Protein AF-A0A971ZY62-F1 (afdb_monomer)

Mean predicted aligned error: 6.5 Å

Secondary structure (DSSP, 8-state):
-EETTEE--------SS---EEEEEE-TT-EEEE-TTS-EEE-SS-EEEEEETTBSSPSEEEETT--EEE-------S-----

Sequence (83 aa):
MDYKDGCVLGRTMDYEVPLKYNVLYLPRNYNFCYDLTGKPLYTRYKILGVCFNNKDPLKDGVNEHGLVGITNAFSCPWKLQDR

Structure (mmCIF, N/CA/C/O backbone):
data_AF-A0A971ZY62-F1
#
_entry.id   AF-A0A971ZY62-F1
#
loop_
_atom_site.group_PDB
_atom_site.id
_atom_site.type_symbol
_atom_site.label_atom_id
_atom_site.label_alt_id
_atom_site.label_comp_id
_atom_site.label_asym_id
_atom_site.label_entity_id
_atom_site.label_seq_id
_atom_site.pdbx_PDB_ins_code
_atom_site.Cartn_x
_atom_site.Cartn_y
_atom_site.Cartn_z
_atom_site.occupancy
_atom_site.B_iso_or_equiv
_atom_site.auth_seq_id
_atom_site.auth_comp_id
_atom_site.auth_asym_id
_atom_site.auth_atom_id
_atom_site.pdbx_PDB_model_num
ATOM 1 N N . MET A 1 1 ? 0.695 1.746 -20.405 1.00 58.00 1 MET A N 1
ATOM 2 C CA . MET A 1 1 ? 0.673 0.689 -21.437 1.00 58.00 1 MET A CA 1
ATOM 3 C C . MET A 1 1 ? -0.508 -0.190 -21.111 1.00 58.00 1 MET A C 1
ATOM 5 O O . MET A 1 1 ? -0.529 -0.747 -20.018 1.00 58.00 1 MET A O 1
ATOM 9 N N . ASP A 1 2 ? -1.472 -0.265 -22.019 1.00 65.19 2 ASP A N 1
ATOM 10 C CA . ASP A 1 2 ? -2.620 -1.150 -21.862 1.00 65.19 2 ASP A CA 1
ATOM 11 C C . ASP A 1 2 ? -2.282 -2.479 -22.531 1.00 65.19 2 ASP A C 1
ATOM 13 O O . ASP A 1 2 ? -1.999 -2.535 -23.729 1.00 65.19 2 ASP A O 1
ATOM 17 N N . TYR A 1 3 ? -2.228 -3.537 -21.730 1.00 79.56 3 TYR A N 1
ATOM 18 C CA . TYR A 1 3 ? -2.042 -4.901 -22.202 1.00 79.56 3 TYR A CA 1
ATOM 19 C C . TYR A 1 3 ? -3.419 -5.519 -22.444 1.00 79.56 3 TYR A C 1
ATOM 21 O O . TYR A 1 3 ? -4.404 -5.137 -21.812 1.00 79.56 3 TYR A O 1
ATOM 29 N N . LYS A 1 4 ? -3.498 -6.510 -23.339 1.00 79.25 4 LYS A N 1
ATOM 30 C CA . LYS A 1 4 ? -4.754 -7.236 -23.604 1.00 79.25 4 LYS A CA 1
ATOM 31 C C . LYS A 1 4 ? -5.385 -7.824 -22.336 1.00 79.25 4 LYS A C 1
ATOM 33 O O . LYS A 1 4 ? -6.604 -7.920 -22.268 1.00 79.25 4 LYS A O 1
ATOM 38 N N . ASP A 1 5 ? -4.558 -8.147 -21.345 1.00 84.12 5 ASP A N 1
ATOM 39 C CA . ASP A 1 5 ? -4.970 -8.788 -20.097 1.00 84.12 5 ASP A CA 1
ATOM 40 C C . ASP A 1 5 ? -5.075 -7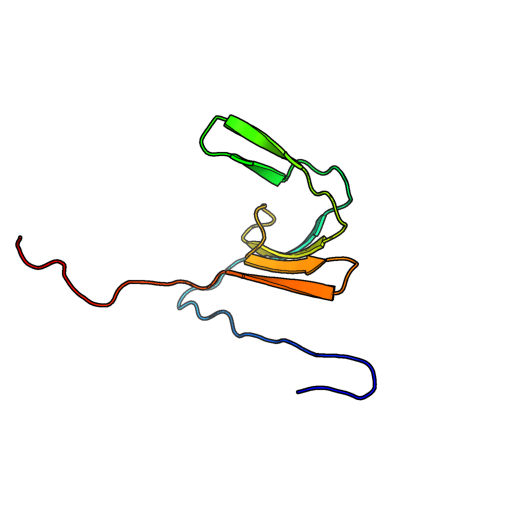.808 -18.910 1.00 84.12 5 ASP A C 1
ATOM 42 O O . ASP A 1 5 ? -5.359 -8.225 -17.788 1.00 84.12 5 ASP A O 1
ATOM 46 N N . GLY A 1 6 ? -4.852 -6.503 -19.128 1.00 83.69 6 GLY A N 1
ATOM 47 C CA . GLY A 1 6 ? -4.985 -5.473 -18.095 1.00 83.69 6 GLY A CA 1
ATOM 48 C C . GLY A 1 6 ? -3.999 -4.310 -18.220 1.00 83.69 6 GLY A C 1
ATOM 49 O O . GLY A 1 6 ? -3.230 -4.196 -19.171 1.00 83.69 6 GLY A O 1
ATOM 50 N N . CYS A 1 7 ? -3.999 -3.429 -17.225 1.00 88.44 7 CYS A N 1
ATOM 51 C CA . CYS A 1 7 ? -3.110 -2.269 -17.177 1.00 88.44 7 CYS A CA 1
ATOM 52 C C . CYS A 1 7 ? -2.008 -2.508 -16.143 1.00 88.44 7 CYS A C 1
ATOM 54 O O . CYS A 1 7 ? -2.290 -2.888 -15.007 1.00 88.44 7 CYS A O 1
ATOM 56 N N . VAL A 1 8 ? -0.755 -2.241 -16.516 1.00 88.25 8 VAL A N 1
ATOM 57 C CA . VAL A 1 8 ? 0.364 -2.242 -15.565 1.00 88.25 8 VAL A CA 1
ATOM 58 C C . VAL A 1 8 ? 0.749 -0.807 -15.267 1.00 88.25 8 VAL A C 1
ATOM 60 O O . VAL A 1 8 ? 1.019 -0.020 -16.179 1.00 88.25 8 VAL A O 1
ATOM 63 N N . LEU A 1 9 ? 0.817 -0.493 -13.978 1.00 89.81 9 LEU A N 1
ATOM 64 C CA . LEU A 1 9 ? 1.375 0.749 -13.485 1.00 89.81 9 LEU A CA 1
ATOM 65 C C . LEU A 1 9 ? 2.587 0.428 -12.614 1.00 89.81 9 LEU A C 1
ATOM 67 O O . LEU A 1 9 ? 2.497 -0.344 -11.663 1.00 89.81 9 LEU A O 1
ATOM 71 N N . GLY A 1 10 ? 3.722 1.018 -12.969 1.00 88.69 10 GLY A N 1
ATOM 72 C CA . GLY A 1 10 ? 4.967 0.919 -12.223 1.00 88.69 10 GLY A CA 1
ATOM 73 C C . GLY A 1 10 ? 5.494 2.309 -11.907 1.00 88.69 10 GLY A C 1
ATOM 74 O O . GLY A 1 10 ? 5.184 3.277 -12.602 1.00 88.69 10 GLY A O 1
ATOM 75 N N . ARG A 1 11 ? 6.292 2.401 -10.848 1.00 91.69 11 ARG A N 1
ATOM 76 C CA . ARG A 1 11 ? 6.987 3.623 -10.455 1.00 91.69 11 ARG A CA 1
ATOM 77 C C . ARG A 1 11 ? 8.310 3.273 -9.788 1.00 91.69 11 ARG A C 1
ATOM 79 O O . ARG A 1 11 ? 8.421 2.217 -9.168 1.00 91.69 11 ARG A O 1
ATOM 86 N N . THR A 1 12 ? 9.292 4.156 -9.897 1.00 92.75 12 THR A N 1
ATOM 87 C CA . THR A 1 12 ? 10.503 4.089 -9.076 1.00 92.75 12 THR 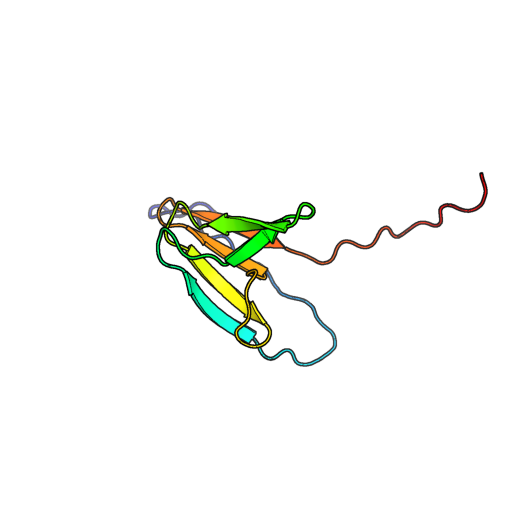A CA 1
ATOM 88 C C . THR A 1 12 ? 10.274 4.830 -7.768 1.00 92.75 12 THR A C 1
ATOM 90 O O . THR A 1 12 ? 9.425 5.719 -7.658 1.00 92.75 12 THR A O 1
ATOM 93 N N . MET A 1 13 ? 11.004 4.414 -6.742 1.00 92.00 13 MET A N 1
ATOM 94 C CA . MET A 1 13 ? 10.992 5.058 -5.444 1.00 92.00 13 MET A CA 1
ATOM 95 C C . MET A 1 13 ? 12.389 5.603 -5.182 1.00 92.00 13 MET A C 1
ATOM 97 O O . MET A 1 13 ? 13.274 4.879 -4.731 1.00 92.00 13 MET A O 1
ATOM 101 N N . ASP A 1 14 ? 12.566 6.880 -5.492 1.00 91.62 14 ASP A N 1
ATOM 102 C CA . ASP A 1 14 ? 13.884 7.500 -5.513 1.00 91.62 14 ASP A CA 1
ATOM 103 C C . ASP A 1 14 ? 14.222 8.062 -4.124 1.00 91.62 14 ASP A C 1
ATOM 105 O O . ASP A 1 14 ? 13.604 9.017 -3.652 1.00 91.62 14 ASP A O 1
ATOM 109 N N . TYR A 1 15 ? 15.189 7.432 -3.453 1.00 89.88 15 TYR A N 1
ATOM 110 C CA . TYR A 1 15 ? 15.761 7.874 -2.181 1.00 89.88 15 TYR A CA 1
ATOM 111 C C . TYR A 1 15 ? 17.279 7.700 -2.207 1.00 89.88 15 TYR A C 1
ATOM 113 O O . TYR A 1 15 ? 17.791 6.703 -2.709 1.00 89.88 15 TYR A O 1
ATOM 121 N N . GLU A 1 16 ? 17.997 8.649 -1.610 1.00 91.81 16 GLU A N 1
ATOM 122 C CA . GLU A 1 16 ? 19.467 8.636 -1.541 1.00 91.81 16 GLU A CA 1
ATOM 123 C C . GLU A 1 16 ? 20.017 7.681 -0.469 1.00 91.81 16 GLU A C 1
ATOM 125 O O . GLU A 1 16 ? 21.213 7.402 -0.423 1.00 91.81 16 GLU A O 1
ATOM 130 N N . VAL A 1 17 ? 19.146 7.173 0.405 1.00 91.56 17 VAL A N 1
ATOM 131 C CA . VAL A 1 17 ? 19.501 6.302 1.529 1.00 91.56 17 VAL A CA 1
ATOM 132 C C . VAL A 1 17 ? 18.790 4.956 1.419 1.00 91.56 17 VAL A C 1
ATOM 134 O O . VAL A 1 17 ? 17.658 4.897 0.928 1.00 91.56 17 VAL A O 1
ATOM 137 N N . PRO A 1 18 ? 19.401 3.861 1.909 1.00 91.44 18 PRO A N 1
ATOM 138 C CA . PRO A 1 18 ? 18.738 2.569 1.942 1.00 91.44 18 PRO A CA 1
ATOM 139 C C . PRO A 1 18 ? 17.506 2.629 2.848 1.00 91.44 18 PRO A C 1
ATOM 141 O O . PRO A 1 18 ? 17.575 3.043 4.006 1.00 91.44 18 PRO A O 1
ATOM 144 N N . LEU A 1 19 ? 16.375 2.166 2.323 1.00 90.44 19 LEU A N 1
ATOM 145 C CA . LEU A 1 19 ? 15.126 2.057 3.064 1.00 90.44 19 LEU A CA 1
ATOM 146 C C . LEU A 1 19 ? 14.801 0.591 3.329 1.00 90.44 19 LEU A C 1
ATOM 148 O O . LEU A 1 19 ? 14.857 -0.247 2.432 1.00 90.44 19 LEU A O 1
ATOM 152 N N . LYS A 1 20 ? 14.401 0.280 4.564 1.00 95.06 20 LYS A N 1
ATOM 153 C CA . LYS A 1 20 ? 13.828 -1.026 4.891 1.00 95.06 20 LYS A CA 1
ATOM 154 C C . LYS A 1 20 ? 12.380 -1.050 4.416 1.00 95.06 20 LYS A C 1
ATOM 156 O O . LYS A 1 20 ? 11.496 -0.572 5.126 1.00 95.06 20 LYS A O 1
ATOM 161 N N . TYR A 1 21 ? 12.149 -1.580 3.222 1.00 94.12 21 TYR A N 1
ATOM 162 C CA . TYR A 1 21 ? 10.814 -1.737 2.657 1.00 94.12 21 TYR A CA 1
ATOM 163 C C . TYR A 1 21 ? 10.391 -3.204 2.620 1.00 94.12 21 TYR A C 1
ATOM 165 O O . TYR A 1 21 ? 11.217 -4.114 2.556 1.00 94.12 21 TYR A O 1
ATOM 173 N N . ASN A 1 22 ? 9.085 -3.430 2.670 1.00 95.69 22 ASN A N 1
ATOM 174 C CA . ASN A 1 22 ? 8.478 -4.738 2.472 1.00 95.69 22 ASN A CA 1
ATOM 175 C C . ASN A 1 22 ? 7.049 -4.574 1.959 1.00 95.69 22 ASN A C 1
ATOM 177 O O . ASN A 1 22 ? 6.466 -3.492 2.047 1.00 95.69 22 ASN A O 1
ATOM 181 N N . VAL A 1 23 ? 6.483 -5.658 1.441 1.00 96.25 23 VAL A N 1
ATOM 182 C CA . VAL A 1 23 ? 5.081 -5.695 1.023 1.00 96.25 23 VAL A CA 1
ATOM 183 C C . V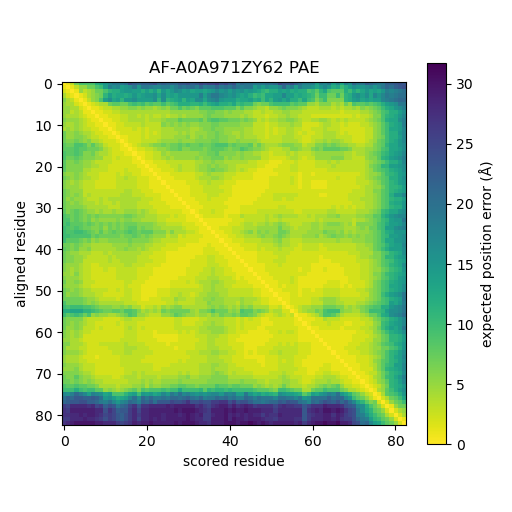AL A 1 23 ? 4.213 -6.083 2.217 1.00 96.25 23 VAL A C 1
ATOM 185 O O . VAL A 1 23 ? 4.555 -7.001 2.965 1.00 96.25 23 VAL A O 1
ATOM 188 N N . LEU A 1 24 ? 3.094 -5.384 2.390 1.00 95.94 24 LEU A N 1
ATOM 189 C CA . LEU A 1 24 ? 2.056 -5.702 3.364 1.00 95.94 24 LEU A CA 1
ATOM 190 C C . LEU A 1 24 ? 0.739 -5.998 2.661 1.00 95.94 24 LEU A C 1
ATOM 192 O O . LEU A 1 24 ? 0.353 -5.309 1.716 1.00 95.94 24 LEU A O 1
ATOM 196 N N . TYR A 1 25 ? 0.037 -7.001 3.178 1.00 95.88 25 TYR A N 1
ATOM 197 C CA . TYR A 1 25 ? -1.351 -7.282 2.849 1.00 95.88 25 TYR A CA 1
ATOM 198 C C . TYR A 1 25 ? -2.246 -6.771 3.977 1.00 95.88 25 TYR A C 1
ATOM 200 O O . TYR A 1 25 ? -2.081 -7.167 5.130 1.00 95.88 25 TYR A O 1
ATOM 208 N N . LEU A 1 26 ? -3.206 -5.916 3.636 1.00 96.06 26 LEU A N 1
ATOM 209 C CA . LEU A 1 26 ? -4.212 -5.400 4.554 1.00 96.06 26 LEU A CA 1
ATOM 210 C C . LEU A 1 26 ? -5.560 -6.066 4.228 1.00 96.06 26 LEU A C 1
ATOM 212 O O . LEU A 1 26 ? -6.098 -5.843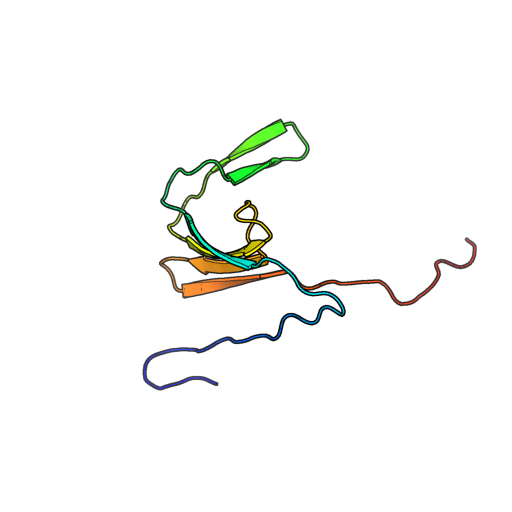 3.135 1.00 96.06 26 LEU A O 1
ATOM 216 N N . PRO A 1 27 ? -6.129 -6.886 5.133 1.00 97.00 27 PRO A N 1
ATOM 217 C CA . PRO A 1 27 ? -7.460 -7.454 4.937 1.00 97.00 27 PRO A CA 1
ATOM 218 C C . PRO A 1 27 ? -8.536 -6.365 5.053 1.00 97.00 27 PRO A C 1
ATOM 220 O O . PRO A 1 27 ? -8.247 -5.243 5.466 1.00 97.00 27 PRO A O 1
ATOM 223 N N . ARG A 1 28 ? -9.792 -6.684 4.707 1.00 97.69 28 ARG A N 1
ATOM 224 C CA . ARG A 1 28 ? -10.930 -5.781 4.971 1.00 97.69 28 ARG A CA 1
ATOM 225 C C . ARG A 1 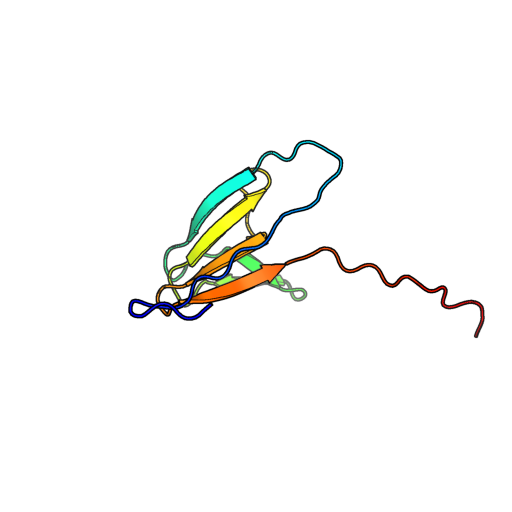28 ? -11.109 -5.573 6.478 1.00 97.69 28 ARG A C 1
ATOM 227 O O . ARG A 1 28 ? -10.844 -6.485 7.256 1.00 97.69 28 ARG A O 1
ATOM 234 N N . ASN A 1 29 ? -11.622 -4.407 6.864 1.00 97.50 29 ASN A N 1
ATOM 235 C CA . ASN A 1 29 ? -11.864 -3.986 8.247 1.00 97.50 29 ASN A CA 1
ATOM 236 C C . ASN A 1 29 ? -10.599 -3.954 9.129 1.00 97.50 29 ASN A C 1
ATOM 238 O O . ASN A 1 29 ? -10.687 -4.099 10.346 1.00 97.50 29 ASN A O 1
ATOM 242 N N . TYR A 1 30 ? -9.423 -3.747 8.536 1.00 95.81 30 TYR A N 1
ATOM 243 C CA . TYR A 1 30 ? -8.169 -3.536 9.258 1.00 95.81 30 TYR A CA 1
ATOM 244 C C . TYR A 1 30 ? -8.012 -2.057 9.626 1.00 95.81 30 TYR A C 1
ATOM 246 O O . TYR A 1 30 ? -8.158 -1.197 8.757 1.00 95.81 30 TYR A O 1
ATOM 254 N N . ASN A 1 31 ? -7.714 -1.760 10.893 1.00 95.06 31 ASN A N 1
ATOM 255 C CA . ASN A 1 31 ? -7.415 -0.400 11.349 1.00 95.06 31 ASN A CA 1
ATOM 256 C C . ASN A 1 31 ? -5.969 -0.041 10.981 1.00 95.06 31 ASN A C 1
ATOM 258 O O . ASN A 1 31 ? -5.048 -0.636 11.534 1.00 95.06 31 ASN A O 1
ATOM 262 N N . PHE A 1 32 ? -5.779 0.910 10.067 1.00 92.62 32 PHE A N 1
ATOM 263 C CA . PHE A 1 32 ? -4.458 1.249 9.521 1.00 92.62 32 PHE A CA 1
ATOM 264 C C . PHE A 1 32 ? -3.955 2.643 9.904 1.00 92.62 32 PHE A C 1
ATOM 266 O O . PHE A 1 32 ? -2.848 3.009 9.533 1.00 92.62 32 PHE A O 1
ATOM 273 N N . CYS A 1 33 ? -4.780 3.490 10.518 1.00 91.50 33 CYS A N 1
ATOM 274 C CA . CYS A 1 33 ? -4.352 4.814 10.960 1.00 91.50 33 CYS A CA 1
ATOM 275 C C . CYS A 1 33 ? -5.437 5.471 11.810 1.00 91.50 33 CYS A C 1
ATOM 277 O O . CYS A 1 33 ? -6.589 5.046 11.803 1.00 91.50 33 CYS A O 1
ATOM 279 N N . TYR A 1 34 ? -5.083 6.571 12.460 1.00 93.75 34 TYR A N 1
ATOM 280 C CA . TYR A 1 34 ? -6.042 7.523 13.001 1.00 93.75 34 TYR A CA 1
ATOM 281 C C . TYR A 1 34 ? -6.018 8.787 12.144 1.00 93.75 34 TYR A C 1
ATOM 283 O O . TYR A 1 34 ? -4.955 9.219 11.696 1.00 93.75 34 TYR A O 1
ATOM 291 N N . ASP A 1 35 ? -7.184 9.374 11.896 1.00 92.38 35 ASP A N 1
ATOM 292 C CA . ASP A 1 35 ? -7.271 10.665 11.223 1.00 92.38 35 ASP A CA 1
ATOM 293 C C . ASP A 1 35 ? -6.779 11.815 12.125 1.00 92.38 35 ASP A C 1
ATOM 295 O O . ASP A 1 35 ? -6.465 11.634 13.304 1.00 92.38 35 ASP A O 1
ATOM 299 N N . LEU A 1 36 ? -6.734 13.031 11.574 1.00 94.06 36 LEU A N 1
ATOM 300 C CA . LEU A 1 36 ? -6.293 14.229 12.302 1.00 94.06 36 LEU A CA 1
ATOM 301 C C . LEU A 1 36 ? -7.191 14.595 13.499 1.00 94.06 36 LEU A C 1
ATOM 303 O O . LEU A 1 36 ? -6.799 15.408 14.330 1.00 94.06 36 LEU A O 1
ATOM 307 N N . THR A 1 37 ? -8.388 14.014 13.589 1.00 96.56 37 THR A N 1
ATOM 308 C CA . THR A 1 37 ? -9.331 14.190 14.702 1.00 96.56 37 THR A CA 1
ATOM 309 C C . THR A 1 37 ? -9.278 13.037 15.708 1.00 96.56 37 THR A C 1
ATOM 311 O O . THR A 1 37 ? -10.056 13.018 16.660 1.00 96.56 37 THR A O 1
ATOM 314 N N . GLY A 1 38 ? -8.367 12.078 15.517 1.00 95.31 38 GLY A N 1
ATOM 315 C CA . GLY A 1 38 ? -8.206 10.909 16.376 1.00 95.31 38 GLY A CA 1
ATOM 316 C C . GLY A 1 38 ? -9.215 9.790 16.115 1.00 95.31 38 GLY A C 1
ATOM 317 O O . GLY A 1 38 ? -9.346 8.894 16.947 1.00 95.31 38 GLY A O 1
ATOM 318 N N . LYS A 1 39 ? -9.941 9.801 14.990 1.00 96.81 39 LYS A N 1
ATOM 319 C CA . LYS A 1 39 ? -10.861 8.707 14.641 1.00 96.81 39 LYS A CA 1
ATOM 320 C C . LYS A 1 39 ? -10.118 7.598 13.896 1.00 96.81 39 LYS A C 1
ATOM 322 O O . LYS A 1 39 ? -9.343 7.902 12.989 1.00 96.81 39 LYS A O 1
ATOM 327 N N . PRO A 1 40 ? -10.349 6.319 14.237 1.00 95.94 40 PRO A N 1
ATOM 328 C CA . PRO A 1 40 ? -9.708 5.205 13.549 1.00 95.94 40 PRO A CA 1
ATOM 329 C C . PRO A 1 40 ? -10.202 5.083 12.102 1.00 95.94 40 PRO A C 1
ATOM 331 O O . PRO A 1 40 ? -11.396 5.217 11.820 1.00 95.94 40 PRO A O 1
ATOM 334 N N . LEU A 1 41 ? -9.281 4.787 11.189 1.00 94.88 41 LEU A N 1
ATOM 335 C CA . LEU A 1 41 ? -9.538 4.549 9.775 1.00 94.88 41 LEU A CA 1
ATOM 336 C C . LEU A 1 41 ? -9.393 3.061 9.471 1.00 94.88 41 LEU A C 1
ATOM 338 O O . LEU A 1 41 ? -8.359 2.446 9.735 1.00 94.88 41 LEU A O 1
ATOM 342 N N . TYR A 1 42 ? -10.435 2.496 8.868 1.00 96.56 42 TYR A N 1
ATOM 343 C CA . TYR A 1 42 ? -10.498 1.080 8.530 1.00 96.56 42 TYR A CA 1
ATOM 344 C C . TYR A 1 42 ? -10.471 0.864 7.022 1.00 96.56 42 TYR A C 1
ATOM 346 O O . TYR A 1 42 ? -11.066 1.618 6.248 1.00 96.56 42 TYR A O 1
ATOM 354 N N . THR A 1 43 ? -9.814 -0.206 6.589 1.00 96.06 43 THR A N 1
ATOM 355 C CA . THR A 1 43 ? -9.847 -0.634 5.193 1.00 96.06 43 THR A CA 1
ATOM 356 C C . THR A 1 43 ? -11.250 -1.118 4.816 1.00 96.06 43 THR A C 1
ATOM 358 O O . THR A 1 43 ? -11.814 -2.020 5.430 1.00 96.06 43 THR A O 1
ATOM 361 N N . ARG A 1 44 ? -11.827 -0.557 3.750 1.00 97.06 44 ARG A N 1
ATOM 362 C CA . ARG A 1 44 ? -13.072 -1.086 3.159 1.00 97.06 44 ARG A CA 1
ATOM 363 C C . ARG A 1 44 ? -12.814 -2.265 2.214 1.00 97.06 44 ARG A C 1
ATOM 365 O O . ARG A 1 44 ? -13.651 -3.155 2.084 1.00 97.06 44 ARG A O 1
ATOM 372 N N . TYR A 1 45 ? -11.652 -2.261 1.568 1.00 98.12 45 TYR A N 1
ATOM 373 C CA . TYR A 1 45 ? -11.233 -3.225 0.553 1.00 98.12 45 TYR A CA 1
ATOM 374 C C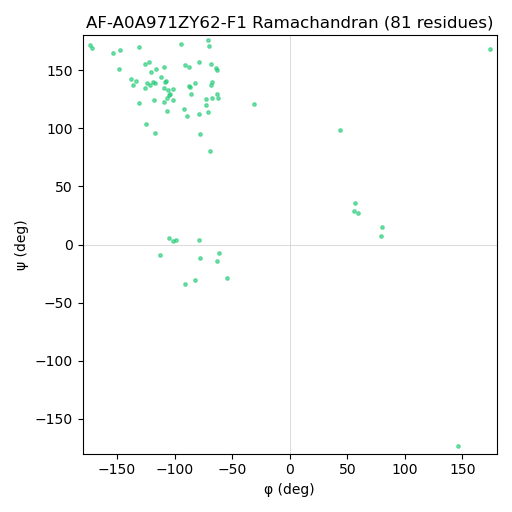 . TYR A 1 45 ? -9.934 -3.909 0.979 1.00 98.12 45 TYR A C 1
ATOM 376 O O . TYR A 1 45 ? -9.182 -3.347 1.773 1.00 98.12 45 TYR A O 1
ATOM 384 N N . LYS A 1 46 ? -9.657 -5.102 0.444 1.00 97.88 46 LYS A N 1
ATOM 385 C CA . LYS A 1 46 ? -8.340 -5.746 0.582 1.00 97.88 46 LYS A CA 1
ATOM 386 C C . LYS A 1 46 ? -7.306 -4.959 -0.215 1.00 97.88 46 LYS A C 1
ATOM 388 O O . LYS A 1 46 ? -7.595 -4.5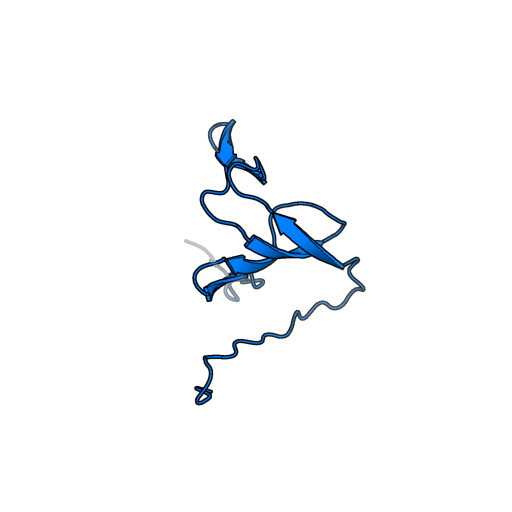66 -1.347 1.00 97.88 46 LYS A O 1
ATOM 393 N N . ILE A 1 47 ? -6.123 -4.755 0.357 1.00 97.38 47 ILE A N 1
ATOM 394 C CA . ILE A 1 47 ? -5.044 -3.966 -0.250 1.00 97.38 47 ILE A CA 1
ATOM 395 C C . ILE A 1 47 ? -3.727 -4.730 -0.122 1.00 97.38 47 ILE A C 1
ATOM 397 O O . ILE A 1 47 ? -3.465 -5.345 0.909 1.00 97.38 47 ILE A O 1
ATOM 401 N N . LEU A 1 48 ? -2.894 -4.675 -1.156 1.00 97.19 48 LEU A N 1
ATOM 402 C CA . LEU A 1 48 ? -1.507 -5.134 -1.130 1.00 97.19 48 LEU A CA 1
ATOM 403 C C . LEU A 1 48 ? -0.610 -3.984 -1.593 1.00 97.19 48 LEU A C 1
ATOM 405 O O . LEU A 1 48 ? -0.923 -3.337 -2.593 1.00 97.19 48 LEU A O 1
ATOM 409 N N . GLY A 1 49 ? 0.494 -3.718 -0.901 1.00 96.38 49 GLY A N 1
ATOM 410 C CA . GLY A 1 49 ? 1.370 -2.612 -1.287 1.00 96.38 49 GLY A CA 1
ATOM 411 C C . GLY A 1 49 ? 2.671 -2.521 -0.506 1.00 96.38 49 GLY A C 1
ATOM 412 O O . GLY A 1 49 ? 2.869 -3.258 0.463 1.00 96.38 49 GLY A O 1
ATOM 413 N N . VAL A 1 50 ? 3.572 -1.634 -0.933 1.00 96.12 50 VAL A N 1
ATOM 414 C CA . VAL A 1 50 ? 4.870 -1.436 -0.278 1.00 96.12 50 VAL A CA 1
ATOM 415 C C . VAL A 1 50 ? 4.710 -0.511 0.919 1.00 96.12 50 VAL A C 1
ATOM 417 O O . VAL A 1 50 ? 4.024 0.510 0.873 1.00 96.12 50 VAL A O 1
ATOM 420 N N . CYS A 1 51 ? 5.394 -0.844 2.003 1.00 94.44 51 CYS A N 1
ATOM 421 C CA . CYS A 1 51 ? 5.496 -0.027 3.200 1.00 94.44 51 CYS A CA 1
ATOM 422 C C . CYS A 1 51 ? 6.956 0.111 3.639 1.00 94.44 51 CYS A C 1
ATOM 424 O O . CYS A 1 51 ? 7.834 -0.601 3.146 1.00 94.44 51 CYS A O 1
ATOM 426 N N . PHE A 1 52 ? 7.208 1.005 4.595 1.00 93.75 52 PHE A N 1
ATOM 427 C CA . PHE A 1 52 ? 8.516 1.130 5.233 1.00 93.75 52 PHE A CA 1
ATOM 428 C C . PHE A 1 52 ? 8.469 0.608 6.659 1.00 93.75 52 PHE A C 1
ATOM 430 O O . PHE A 1 52 ? 7.535 0.891 7.405 1.00 93.75 52 PHE A O 1
ATOM 437 N N . ASN A 1 53 ? 9.523 -0.099 7.061 1.00 92.62 53 ASN A N 1
ATOM 438 C CA . ASN A 1 53 ? 9.718 -0.614 8.413 1.00 92.62 53 ASN A CA 1
ATOM 439 C C . ASN A 1 53 ? 8.573 -1.507 8.916 1.00 92.62 53 ASN A C 1
ATOM 441 O O . ASN A 1 53 ? 8.350 -1.566 10.124 1.00 92.62 53 ASN A O 1
ATOM 445 N N . ASN A 1 54 ? 7.871 -2.203 8.015 1.00 91.88 54 ASN A N 1
ATOM 446 C CA . ASN A 1 54 ? 6.698 -3.015 8.334 1.00 91.88 54 ASN A CA 1
ATOM 447 C C . ASN A 1 54 ? 5.577 -2.223 9.037 1.00 91.88 54 ASN A C 1
ATOM 449 O O . ASN A 1 54 ? 4.932 -2.741 9.948 1.00 91.88 54 ASN A O 1
ATOM 453 N N . LYS A 1 55 ? 5.393 -0.952 8.656 1.00 87.50 55 LYS A N 1
ATOM 454 C CA . LYS A 1 55 ? 4.392 -0.047 9.234 1.00 87.50 55 LYS A CA 1
ATOM 455 C C . LYS A 1 55 ? 3.431 0.469 8.175 1.00 87.50 55 LYS A C 1
ATOM 457 O O . LYS A 1 55 ? 3.857 0.906 7.108 1.00 87.50 55 LYS A O 1
ATOM 462 N N . ASP A 1 56 ? 2.151 0.497 8.514 1.00 84.44 56 ASP A N 1
ATOM 463 C CA . ASP A 1 56 ? 1.175 1.368 7.869 1.00 84.44 56 ASP A CA 1
ATOM 464 C C . ASP A 1 56 ? 1.434 2.856 8.205 1.00 84.44 56 ASP A C 1
ATOM 466 O O . ASP A 1 56 ? 2.071 3.172 9.217 1.00 84.44 56 ASP A O 1
ATOM 470 N N . PRO A 1 57 ? 0.993 3.792 7.342 1.00 84.69 57 PRO A N 1
ATOM 471 C CA . PRO A 1 57 ? 0.312 3.583 6.058 1.00 84.69 57 PRO A CA 1
ATOM 472 C C . PRO A 1 57 ? 1.257 3.207 4.897 1.00 84.69 57 PRO A C 1
ATOM 474 O O . PRO A 1 57 ? 2.452 3.510 4.905 1.00 84.69 57 PRO A O 1
ATOM 477 N N . LEU A 1 58 ? 0.696 2.555 3.871 1.00 93.44 58 LEU A N 1
ATOM 478 C CA . LEU A 1 58 ? 1.415 2.122 2.664 1.00 93.44 58 LEU A CA 1
ATOM 479 C C . LEU A 1 58 ? 1.950 3.315 1.850 1.00 93.44 58 LEU A C 1
ATOM 481 O O . LEU A 1 58 ? 1.377 4.405 1.865 1.00 93.44 58 LEU A O 1
ATOM 485 N N . LYS A 1 59 ? 3.041 3.101 1.109 1.00 93.56 59 LYS A N 1
ATOM 486 C CA . LYS A 1 59 ? 3.639 4.088 0.194 1.00 93.56 59 LYS A CA 1
ATOM 487 C C . LYS A 1 59 ? 3.091 3.988 -1.216 1.00 93.56 59 LYS A C 1
ATOM 489 O O . LYS A 1 59 ? 2.944 5.005 -1.887 1.00 93.56 59 LYS A O 1
ATOM 494 N N . ASP A 1 60 ? 2.774 2.787 -1.646 1.00 95.06 60 ASP A N 1
ATOM 495 C CA . ASP A 1 60 ? 1.975 2.500 -2.822 1.00 95.06 60 ASP A CA 1
ATOM 496 C C . ASP A 1 60 ? 1.183 1.218 -2.573 1.00 95.06 60 ASP A C 1
ATOM 498 O O . ASP A 1 60 ? 1.418 0.507 -1.595 1.00 95.06 60 ASP A O 1
ATOM 502 N N . GLY A 1 61 ? 0.210 0.936 -3.429 1.00 95.75 61 GLY A N 1
ATOM 503 C CA . GLY A 1 61 ? -0.524 -0.314 -3.358 1.00 95.75 61 GLY A CA 1
ATOM 504 C C . GLY A 1 61 ? -1.680 -0.385 -4.333 1.00 95.75 61 GLY A C 1
ATOM 505 O O . GLY A 1 61 ? -2.086 0.615 -4.926 1.00 95.75 61 GLY A O 1
ATOM 506 N N . VAL A 1 62 ? -2.215 -1.591 -4.464 1.00 97.12 62 VAL A N 1
ATOM 507 C CA . VAL A 1 62 ? -3.370 -1.922 -5.291 1.00 97.12 62 VAL A CA 1
ATOM 508 C C . VAL A 1 62 ? -4.436 -2.585 -4.428 1.00 97.12 62 VAL A C 1
ATOM 510 O O . VAL A 1 62 ? -4.127 -3.390 -3.544 1.00 97.12 62 VAL A O 1
ATOM 513 N N . ASN A 1 63 ? -5.699 -2.233 -4.654 1.00 97.31 63 ASN A N 1
ATOM 514 C CA . ASN A 1 63 ? -6.817 -2.893 -3.988 1.00 97.31 63 ASN A CA 1
ATOM 515 C C . ASN A 1 63 ? -7.404 -4.037 -4.834 1.00 97.31 63 ASN A C 1
ATOM 517 O O . ASN A 1 63 ? -7.070 -4.217 -6.001 1.00 97.31 63 ASN A O 1
ATOM 521 N N . GLU A 1 64 ? -8.331 -4.800 -4.255 1.00 97.62 64 GLU A N 1
ATOM 522 C CA . GLU A 1 64 ? -9.013 -5.917 -4.936 1.00 97.62 64 GLU A CA 1
ATOM 523 C C . GLU A 1 64 ? -9.849 -5.535 -6.174 1.00 97.62 64 GLU A C 1
ATOM 525 O O . GLU A 1 64 ? -10.329 -6.421 -6.874 1.00 97.62 64 GLU A O 1
ATOM 530 N N . HIS A 1 65 ? -10.020 -4.241 -6.450 1.00 96.38 65 HIS A N 1
ATOM 531 C CA . HIS A 1 65 ? -10.692 -3.717 -7.641 1.00 96.38 65 HIS A CA 1
ATOM 532 C C . HIS A 1 65 ? -9.709 -3.154 -8.681 1.00 96.38 65 HIS A C 1
ATOM 534 O O . HIS A 1 65 ? -10.142 -2.571 -9.671 1.00 96.38 65 HIS A O 1
ATOM 540 N N . GLY A 1 66 ? -8.398 -3.296 -8.463 1.00 94.50 66 GLY A N 1
ATOM 541 C CA . GLY A 1 66 ? -7.366 -2.804 -9.376 1.00 94.50 66 GLY A CA 1
ATOM 542 C C . GLY A 1 66 ? -7.078 -1.304 -9.267 1.00 94.50 66 GLY A C 1
ATOM 543 O O . GLY A 1 66 ? -6.303 -0.783 -10.064 1.00 94.50 66 GLY A O 1
ATOM 544 N N . LEU A 1 67 ? -7.653 -0.595 -8.286 1.00 95.31 67 LEU A N 1
ATOM 545 C CA . LEU A 1 67 ? -7.308 0.807 -8.041 1.00 95.31 67 LEU A CA 1
ATOM 546 C C . LEU A 1 67 ? -5.921 0.883 -7.404 1.00 95.31 67 LEU A C 1
ATOM 548 O O . LEU A 1 67 ? -5.692 0.293 -6.345 1.00 95.31 67 LEU A O 1
ATOM 552 N N . VAL A 1 68 ? -5.032 1.650 -8.034 1.00 95.38 68 VAL A N 1
ATOM 553 C CA . VAL A 1 68 ? -3.659 1.868 -7.574 1.00 95.38 68 VAL A CA 1
ATOM 554 C C . VAL A 1 68 ? -3.528 3.255 -6.950 1.00 95.38 68 VAL A C 1
ATOM 556 O O . VAL A 1 68 ? -3.918 4.252 -7.554 1.00 95.38 68 VAL A O 1
ATOM 559 N N . GLY A 1 69 ? -2.968 3.318 -5.743 1.00 94.69 69 GLY A N 1
ATOM 560 C CA . GLY A 1 69 ? -2.611 4.561 -5.058 1.00 94.69 69 GLY A CA 1
ATOM 561 C C . GLY A 1 69 ? -1.103 4.641 -4.841 1.00 94.69 69 GLY A C 1
ATOM 562 O O . GLY A 1 69 ? -0.483 3.638 -4.494 1.00 94.69 69 GLY A O 1
ATOM 563 N N . ILE A 1 70 ? -0.509 5.820 -5.046 1.00 94.44 70 ILE A N 1
ATOM 564 C CA . ILE A 1 70 ? 0.936 6.057 -4.908 1.00 94.44 70 ILE A CA 1
ATOM 565 C C . ILE A 1 70 ? 1.176 7.359 -4.152 1.00 94.44 70 ILE A C 1
ATOM 567 O O . ILE A 1 70 ? 0.553 8.380 -4.433 1.00 94.44 70 ILE A O 1
ATOM 571 N N . THR A 1 71 ? 2.135 7.323 -3.230 1.00 91.94 71 THR A N 1
ATOM 572 C CA . THR A 1 71 ? 2.698 8.502 -2.574 1.00 91.94 71 THR A CA 1
ATOM 573 C C . THR A 1 71 ? 4.122 8.732 -3.071 1.00 91.94 71 THR A C 1
ATOM 575 O O . THR A 1 71 ? 4.993 7.867 -2.945 1.00 91.94 71 THR A O 1
ATOM 578 N N . ASN A 1 72 ? 4.355 9.918 -3.628 1.00 90.12 72 ASN A N 1
ATOM 579 C CA . ASN A 1 72 ? 5.680 10.405 -3.989 1.00 90.12 72 ASN A CA 1
ATOM 580 C C . ASN A 1 72 ? 6.004 11.645 -3.160 1.00 90.12 72 ASN A C 1
ATOM 582 O O . ASN A 1 72 ? 5.106 12.388 -2.757 1.00 90.12 72 ASN A O 1
ATOM 586 N N . ALA A 1 73 ? 7.292 11.859 -2.903 1.00 87.44 73 ALA A N 1
ATOM 587 C CA . ALA A 1 73 ? 7.743 13.100 -2.304 1.00 87.44 73 ALA A CA 1
ATOM 588 C C . ALA A 1 73 ? 7.408 14.258 -3.253 1.00 87.44 73 ALA A C 1
ATOM 590 O O . ALA A 1 73 ? 7.765 14.234 -4.429 1.00 87.44 73 ALA A O 1
ATOM 591 N N . PHE A 1 74 ? 6.704 15.257 -2.731 1.00 87.00 74 PHE A N 1
ATOM 592 C CA . PHE A 1 74 ? 6.402 16.487 -3.445 1.00 87.00 74 PHE A CA 1
ATOM 593 C C . PHE A 1 74 ? 6.891 17.654 -2.595 1.00 87.00 74 PHE A C 1
ATOM 595 O O . PHE A 1 74 ? 6.288 17.990 -1.576 1.00 87.00 74 PHE A O 1
ATOM 602 N N . SER A 1 75 ? 8.019 18.239 -2.986 1.00 83.75 75 SER A N 1
ATOM 603 C CA . S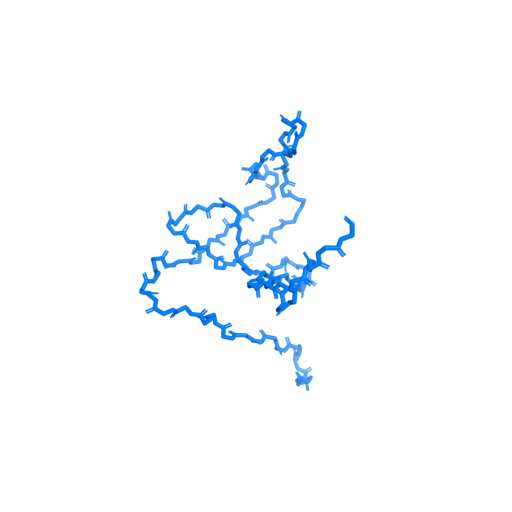ER A 1 75 ? 8.533 19.479 -2.414 1.00 83.75 75 SER A CA 1
ATOM 604 C C . SER A 1 75 ? 8.209 20.630 -3.363 1.00 83.75 75 SER A C 1
ATOM 606 O O . SER A 1 75 ? 8.398 20.521 -4.573 1.00 83.75 75 SER A O 1
ATOM 608 N N . CYS A 1 76 ? 7.693 21.739 -2.829 1.00 77.06 76 CYS A N 1
ATOM 609 C CA . CYS A 1 76 ? 7.515 22.955 -3.618 1.00 77.06 76 CYS A CA 1
ATOM 610 C C . CYS A 1 76 ? 8.901 23.577 -3.876 1.00 77.06 76 CYS A C 1
ATOM 612 O O . CYS A 1 76 ? 9.579 23.916 -2.903 1.00 77.06 76 CYS A O 1
ATOM 614 N N . PRO A 1 77 ? 9.341 23.754 -5.136 1.00 70.12 77 PRO A N 1
ATOM 615 C CA . PRO A 1 77 ? 10.684 24.250 -5.424 1.00 70.12 77 PRO A CA 1
ATOM 616 C C . PRO A 1 77 ? 10.855 25.770 -5.261 1.00 70.12 77 PRO A C 1
ATOM 618 O O . PRO A 1 77 ? 11.941 26.280 -5.521 1.00 70.12 77 PRO A O 1
ATOM 621 N N . TRP A 1 78 ? 9.837 26.513 -4.809 1.00 53.41 78 TRP A N 1
ATOM 622 C CA . TRP A 1 78 ? 9.904 27.974 -4.759 1.00 53.41 78 TRP A CA 1
ATOM 623 C C . TRP A 1 78 ? 9.486 28.540 -3.408 1.00 53.41 78 TRP A C 1
ATOM 625 O O . TRP A 1 78 ? 8.365 28.356 -2.937 1.00 53.41 78 TRP A O 1
ATOM 635 N N . LYS A 1 79 ? 10.433 29.278 -2.827 1.00 50.59 79 LYS A N 1
ATOM 636 C CA . LYS A 1 79 ? 10.236 30.309 -1.815 1.00 50.59 79 LYS A CA 1
ATOM 637 C C . LYS A 1 79 ? 8.880 31.012 -1.989 1.00 50.59 79 LYS A C 1
ATOM 639 O O . LYS A 1 79 ? 8.670 31.707 -2.979 1.00 50.59 79 LYS A O 1
ATOM 644 N N . LEU A 1 80 ? 8.033 30.961 -0.962 1.00 56.09 80 LEU A N 1
ATOM 645 C CA . LEU A 1 80 ? 7.295 32.160 -0.566 1.00 56.09 80 LEU A CA 1
ATOM 646 C C . LEU A 1 80 ? 8.341 33.109 0.027 1.00 56.09 80 LEU A C 1
ATOM 648 O O . LEU A 1 80 ? 8.592 33.118 1.227 1.00 56.09 80 LEU A O 1
ATOM 652 N N . GLN A 1 81 ? 9.055 33.793 -0.863 1.00 55.00 81 GLN A N 1
ATOM 653 C CA . GLN A 1 81 ? 9.794 34.999 -0.539 1.00 55.00 81 GLN A CA 1
ATOM 654 C C . GLN A 1 81 ? 8.718 36.057 -0.300 1.00 55.00 81 GLN A C 1
ATOM 656 O O . GLN A 1 81 ? 7.940 36.334 -1.208 1.00 55.00 81 GLN A O 1
ATOM 661 N N . ASP A 1 82 ? 8.635 36.521 0.943 1.00 52.81 82 ASP A N 1
ATOM 662 C CA . ASP A 1 82 ? 8.051 37.787 1.384 1.00 52.81 82 ASP A CA 1
ATOM 663 C C . ASP A 1 82 ? 6.697 38.181 0.752 1.00 52.81 82 ASP A C 1
ATOM 665 O O . ASP A 1 82 ? 6.621 38.772 -0.326 1.00 52.81 82 ASP A O 1
ATOM 669 N N . ARG A 1 83 ? 5.611 37.914 1.486 1.00 46.28 83 ARG A N 1
ATOM 670 C CA . ARG A 1 83 ? 4.411 38.759 1.458 1.00 46.28 83 ARG A CA 1
ATOM 671 C C . ARG A 1 83 ? 4.212 39.389 2.822 1.00 46.28 83 ARG A C 1
ATOM 673 O O . ARG A 1 83 ? 4.370 38.644 3.813 1.00 46.28 83 ARG A O 1
#

Radius of gyration: 16.3 Å; Cα contacts (8 Å, |Δi|>4): 116; chains: 1; bounding box: 33×48×40 Å

Foldseek 3Di:
DADPVGDDDDDDADDPDDFAKDKDKAQFQDFQDAPPVRHTDTHRFIKIAMDTPPHDDGQWIATPVGDIDHHHDDDDPDDPPDD

Solvent-accessible surface area (backbone atoms only — not comparable to full-atom values): 5498 Å² total; per-residue (Å²): 106,81,48,100,91,46,75,68,86,83,81,85,84,89,67,98,61,96,72,64,64,44,79,47,76,41,56,58,72,36,77,55,48,61,48,102,85,70,47,78,39,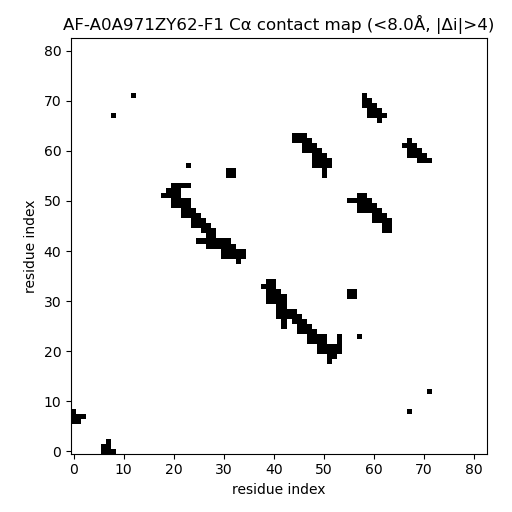60,33,86,52,38,34,41,27,41,19,52,75,86,36,73,65,65,43,32,35,35,34,84,83,70,56,71,50,78,67,72,94,80,79,81,93,65,81,88,69,82,132

pLDDT: mean 88.77, std 12.35, range [46.28, 98.12]